Protein AF-A0A7J5Q6L2-F1 (afdb_monomer)

Secondary structure (DSSP, 8-st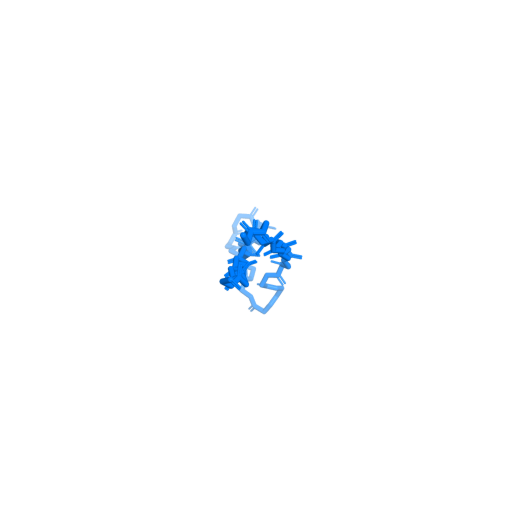ate):
---EEEEEEEE-TT---TTS---EEEEEEEE-

Solvent-accessible surface area (backbone atoms only — not comparable to full-atom values): 2160 Å² total; per-residue (Å²): 128,82,64,47,70,51,77,49,78,47,71,44,72,92,50,62,45,96,87,71,49,58,52,76,45,78,48,79,47,78,48,117

pLDDT: mean 89.0, std 10.14, range [58.72, 96.81]

Mean predicted aligned error: 5.05 Å

Structure (mmCIF, N/CA/C/O backbone):
data_AF-A0A7J5Q6L2-F1
#
_entry.id   AF-A0A7J5Q6L2-F1
#
loop_
_atom_site.group_PDB
_atom_site.id
_atom_site.type_symbol
_atom_site.label_atom_id
_atom_site.label_alt_id
_atom_site.label_comp_id
_atom_site.label_asym_id
_atom_site.label_entity_id
_atom_site.label_seq_id
_atom_site.pdbx_PDB_ins_code
_atom_site.Cartn_x
_atom_site.Cartn_y
_atom_site.Cartn_z
_atom_site.occupancy
_atom_site.B_iso_or_equiv
_atom_site.auth_seq_id
_atom_site.auth_comp_id
_atom_site.auth_asym_id
_atom_site.auth_atom_id
_atom_site.pdbx_PDB_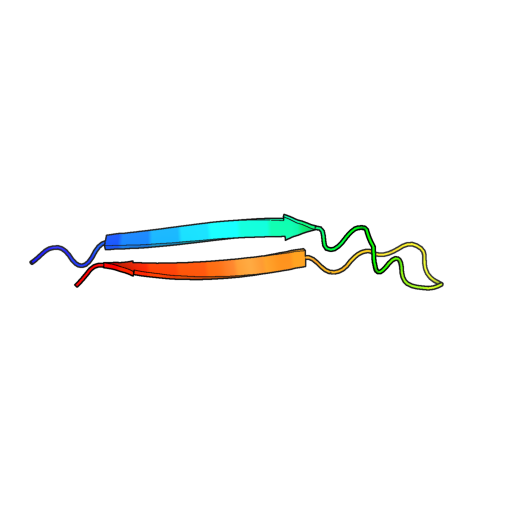model_num
ATOM 1 N N . MET A 1 1 ? -17.340 -3.090 21.944 1.00 63.62 1 MET A N 1
ATOM 2 C CA . MET A 1 1 ? -16.099 -3.390 21.201 1.00 63.62 1 MET A CA 1
ATOM 3 C C . MET A 1 1 ? -15.696 -2.139 20.455 1.00 63.62 1 MET A C 1
ATOM 5 O O . MET A 1 1 ? -16.534 -1.568 19.768 1.00 63.62 1 MET A O 1
ATOM 9 N N . LYS A 1 2 ? -14.473 -1.647 20.658 1.00 58.72 2 LYS A N 1
ATOM 10 C CA . LYS A 1 2 ? -13.936 -0.565 19.835 1.00 58.72 2 LYS A CA 1
ATOM 11 C C . LYS A 1 2 ? -13.306 -1.273 18.641 1.00 58.72 2 LYS A C 1
ATOM 13 O O . LYS A 1 2 ? -12.206 -1.783 18.794 1.00 58.72 2 LYS A O 1
ATOM 18 N N . SER A 1 3 ? -14.034 -1.392 17.529 1.00 64.50 3 SER A N 1
ATOM 19 C CA . SER A 1 3 ? -13.440 -1.951 16.313 1.00 64.50 3 SER A CA 1
ATOM 20 C C . SER A 1 3 ? -12.281 -1.038 15.924 1.00 64.50 3 SER A C 1
ATOM 22 O O . SER A 1 3 ? -12.475 0.157 15.677 1.00 64.50 3 SER A O 1
ATOM 24 N N . THR A 1 4 ? -11.064 -1.562 16.009 1.00 86.06 4 THR A N 1
ATOM 25 C CA . THR A 1 4 ? -9.860 -0.842 15.605 1.00 86.06 4 THR A CA 1
ATOM 26 C C . THR A 1 4 ? -9.530 -1.242 14.186 1.00 86.06 4 THR A C 1
ATOM 28 O O . THR A 1 4 ? -9.696 -2.391 13.805 1.00 86.06 4 THR A O 1
ATOM 31 N N . PHE A 1 5 ? -9.066 -0.302 13.375 1.00 88.19 5 PHE A N 1
ATOM 32 C CA . PHE A 1 5 ? -8.506 -0.639 12.077 1.00 88.19 5 PHE A CA 1
ATOM 33 C C . PHE A 1 5 ? -7.107 -0.050 11.960 1.00 88.19 5 PHE A C 1
ATOM 35 O O . PHE A 1 5 ? -6.818 1.023 12.493 1.00 88.19 5 PHE A O 1
ATOM 42 N N . SER A 1 6 ? -6.231 -0.766 11.263 1.00 88.38 6 SER A N 1
ATOM 43 C CA . SER A 1 6 ? -4.893 -0.306 10.911 1.00 88.38 6 SER A CA 1
ATOM 44 C C . SER A 1 6 ? -4.765 -0.212 9.397 1.00 88.38 6 SER A C 1
ATOM 46 O O . SER A 1 6 ? -5.310 -1.031 8.654 1.00 88.38 6 SER A O 1
ATOM 48 N N . VAL A 1 7 ? -4.058 0.816 8.929 1.00 90.88 7 VAL A N 1
ATOM 49 C CA . VAL A 1 7 ? -3.793 1.030 7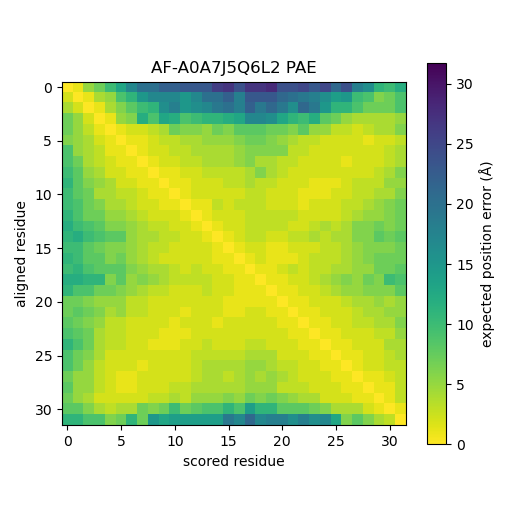.505 1.00 90.88 7 VAL A CA 1
ATOM 50 C C . VAL A 1 7 ? -2.291 1.097 7.289 1.00 90.88 7 VAL A C 1
ATOM 52 O O . VAL A 1 7 ? -1.596 1.854 7.963 1.00 90.88 7 VAL A O 1
ATOM 55 N N . ILE A 1 8 ? -1.790 0.311 6.339 1.00 93.31 8 ILE A N 1
ATOM 56 C CA . ILE A 1 8 ? -0.385 0.304 5.928 1.00 93.31 8 ILE A CA 1
ATOM 57 C C . ILE A 1 8 ? -0.315 0.677 4.452 1.00 93.31 8 ILE A C 1
ATOM 59 O O . ILE A 1 8 ? -0.996 0.069 3.626 1.00 93.31 8 ILE A O 1
ATOM 63 N N . TYR A 1 9 ? 0.553 1.630 4.122 1.00 94.06 9 TYR A N 1
ATOM 64 C CA . TYR A 1 9 ? 0.874 1.992 2.745 1.00 94.06 9 TYR A CA 1
ATOM 65 C C . TYR A 1 9 ? 2.279 1.514 2.384 1.00 94.06 9 TYR A C 1
ATOM 67 O O . TYR A 1 9 ? 3.216 1.685 3.163 1.00 94.06 9 TYR A O 1
ATOM 75 N N . TYR A 1 10 ? 2.445 0.940 1.193 1.00 93.06 10 TYR A N 1
ATOM 76 C CA . TYR A 1 10 ? 3.759 0.588 0.654 1.00 93.06 10 TYR A CA 1
ATOM 77 C C . TYR A 1 10 ? 3.841 0.837 -0.852 1.00 93.06 10 TYR A C 1
ATOM 79 O O . TYR A 1 10 ? 2.853 0.750 -1.576 1.00 93.06 10 TYR A O 1
ATOM 87 N N . LEU A 1 11 ? 5.043 1.142 -1.340 1.00 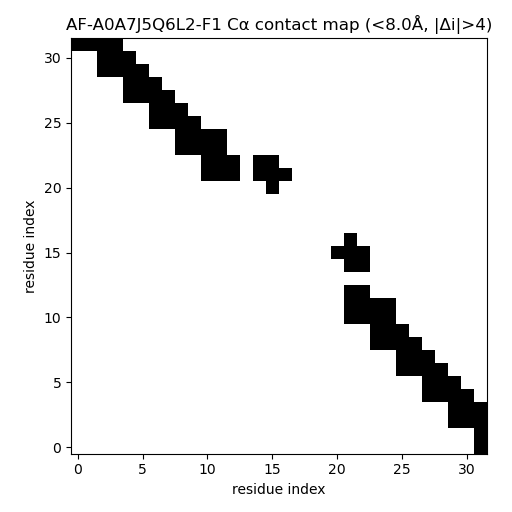95.12 11 LEU A N 1
ATOM 88 C CA . LEU A 1 11 ? 5.297 1.313 -2.770 1.00 95.12 11 LEU A CA 1
ATOM 89 C C . LEU A 1 11 ? 5.599 -0.037 -3.415 1.00 95.12 11 LEU A C 1
ATOM 91 O O . LEU A 1 11 ? 6.512 -0.745 -2.982 1.00 95.12 11 LE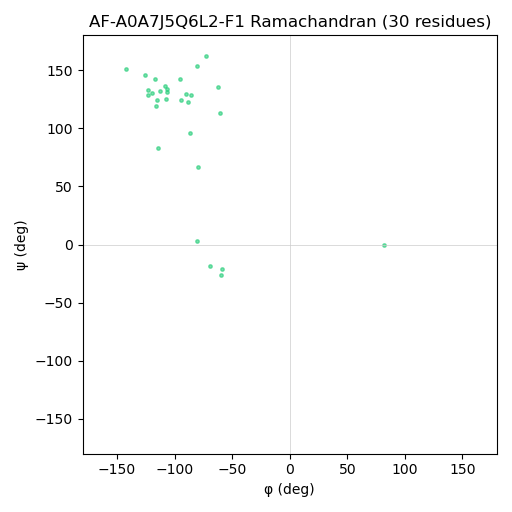U A O 1
ATOM 95 N N . LYS A 1 12 ? 4.909 -0.369 -4.508 1.00 94.31 12 LYS A N 1
ATOM 96 C CA . LYS A 1 12 ? 5.219 -1.558 -5.313 1.00 94.31 12 LYS A CA 1
ATOM 97 C C . LYS A 1 12 ? 6.407 -1.279 -6.239 1.00 94.31 12 LYS A C 1
ATOM 99 O O . LYS A 1 12 ? 6.262 -1.246 -7.455 1.00 94.31 12 LYS A O 1
ATOM 104 N N . ARG A 1 13 ? 7.596 -1.084 -5.659 1.00 91.56 13 ARG A N 1
ATOM 105 C CA . ARG A 1 13 ? 8.827 -0.662 -6.366 1.00 91.56 13 ARG A CA 1
ATOM 106 C C . ARG A 1 13 ? 9.286 -1.601 -7.486 1.00 91.56 13 ARG A C 1
ATOM 108 O O . ARG A 1 13 ? 10.009 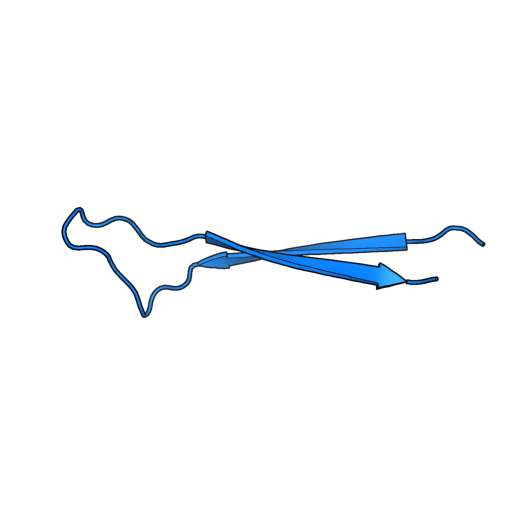-1.166 -8.367 1.00 91.56 13 ARG A O 1
ATOM 115 N N . GLN A 1 14 ? 8.853 -2.861 -7.476 1.00 92.44 14 GLN A N 1
ATOM 116 C CA . GLN A 1 14 ? 9.097 -3.804 -8.575 1.00 92.44 14 GLN A CA 1
ATOM 117 C C . GLN A 1 14 ? 8.327 -3.447 -9.858 1.00 92.44 14 GLN A C 1
ATOM 119 O O . GLN A 1 14 ? 8.672 -3.926 -10.931 1.00 92.44 14 GLN A O 1
ATOM 124 N N . VAL A 1 15 ? 7.279 -2.624 -9.757 1.00 91.00 15 VAL A N 1
ATOM 125 C CA . VAL A 1 15 ? 6.467 -2.170 -10.888 1.00 91.00 15 VAL A CA 1
ATOM 126 C C . VAL A 1 15 ? 6.661 -0.668 -11.035 1.00 91.00 15 VAL A C 1
ATOM 128 O O . VAL A 1 15 ? 5.864 0.129 -10.545 1.00 91.00 15 VAL A O 1
ATOM 131 N N . VAL A 1 16 ? 7.744 -0.284 -11.704 1.00 94.25 16 VAL A N 1
ATOM 132 C CA . VAL A 1 16 ? 7.939 1.095 -12.160 1.00 94.25 16 VAL A CA 1
ATOM 133 C C . VAL A 1 16 ? 7.294 1.217 -13.536 1.00 94.25 16 VAL A C 1
ATOM 135 O O . VAL A 1 16 ? 7.600 0.445 -14.447 1.00 94.25 16 VAL A O 1
ATOM 138 N N . LYS A 1 17 ? 6.350 2.146 -13.683 1.00 93.50 17 LYS A N 1
ATOM 139 C CA . LY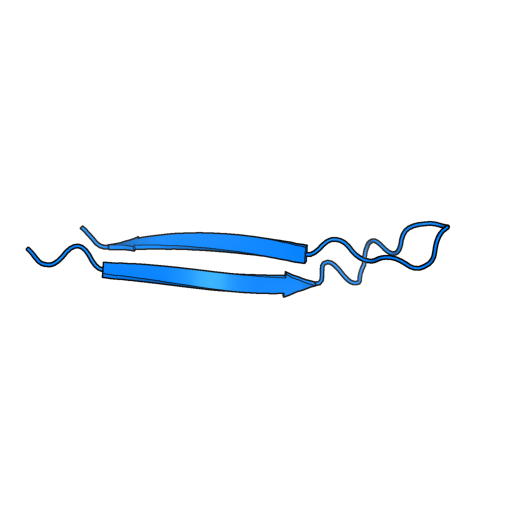S A 1 17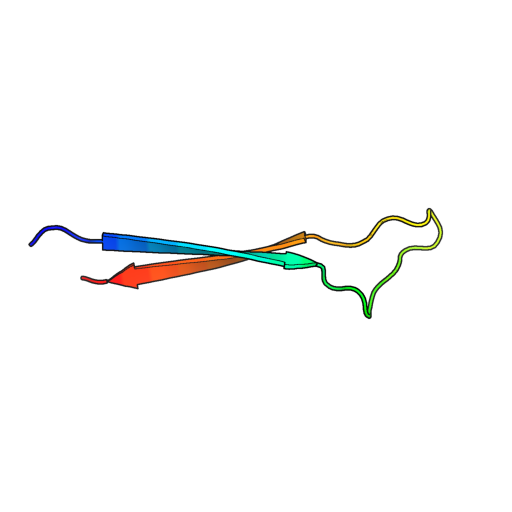 ? 5.713 2.429 -14.972 1.00 93.50 17 LYS A CA 1
ATOM 140 C C . LYS A 1 17 ? 6.691 3.168 -15.890 1.00 93.50 17 LYS A C 1
ATOM 142 O O . LYS A 1 17 ? 7.670 3.755 -15.438 1.00 93.50 17 LYS A O 1
ATOM 147 N N . LYS A 1 18 ? 6.409 3.175 -17.197 1.00 94.69 18 LYS A N 1
ATOM 148 C CA . LYS A 1 18 ? 7.251 3.858 -18.201 1.00 94.69 18 LYS A CA 1
ATOM 149 C C . LYS A 1 18 ? 7.391 5.366 -17.957 1.00 94.69 18 LYS A C 1
ATOM 151 O O . LYS A 1 18 ? 8.385 5.949 -18.363 1.00 94.69 18 LYS A O 1
ATOM 156 N N . ASP A 1 19 ? 6.411 5.971 -17.296 1.00 94.94 19 ASP A N 1
ATOM 157 C CA . ASP A 1 19 ? 6.410 7.382 -16.894 1.00 94.94 19 ASP A CA 1
ATOM 158 C C . ASP A 1 19 ? 7.215 7.656 -15.605 1.00 94.94 19 ASP A C 1
ATOM 160 O O . ASP A 1 19 ? 7.233 8.781 -15.116 1.00 94.94 19 ASP A O 1
ATOM 164 N N . GLY A 1 20 ? 7.870 6.637 -15.033 1.00 93.12 20 GLY A N 1
ATOM 165 C CA . GLY A 1 20 ? 8.648 6.742 -13.797 1.00 93.12 20 GLY A CA 1
ATOM 166 C C . GLY A 1 20 ? 7.816 6.679 -12.514 1.00 93.12 20 GLY A C 1
ATOM 167 O O . GLY A 1 20 ? 8.381 6.712 -11.420 1.00 93.12 20 GLY A O 1
ATOM 168 N N . THR A 1 21 ? 6.490 6.552 -12.604 1.00 96.06 21 THR A N 1
ATOM 169 C CA . THR A 1 21 ? 5.630 6.442 -11.421 1.00 96.06 21 THR A CA 1
ATOM 170 C C . THR A 1 21 ? 5.610 5.022 -10.857 1.00 96.06 21 THR A C 1
ATOM 172 O O . THR A 1 21 ? 5.809 4.029 -11.562 1.00 96.06 21 THR A O 1
ATOM 175 N N . VAL A 1 22 ? 5.339 4.917 -9.555 1.00 96.81 22 VAL A N 1
ATOM 176 C CA . VAL A 1 22 ? 5.246 3.641 -8.838 1.00 96.81 22 VAL A CA 1
ATOM 177 C C . VAL A 1 22 ? 3.872 3.545 -8.173 1.00 96.81 22 VAL A C 1
ATOM 179 O O . VAL A 1 22 ? 3.453 4.501 -7.519 1.00 96.81 22 VAL A O 1
ATOM 182 N N . PRO A 1 23 ? 3.152 2.419 -8.298 1.00 94.62 23 PRO A N 1
ATOM 183 C CA . PRO A 1 23 ? 1.896 2.222 -7.588 1.00 94.62 23 PRO A CA 1
ATOM 184 C C . PRO A 1 23 ? 2.091 2.244 -6.065 1.00 94.62 23 PRO A C 1
ATOM 186 O O . PRO A 1 23 ? 2.992 1.584 -5.534 1.00 94.62 23 PRO A O 1
ATOM 189 N N . VAL A 1 24 ? 1.205 2.954 -5.367 1.00 95.56 24 VAL A N 1
ATOM 190 C CA . VAL A 1 24 ? 1.041 2.863 -3.911 1.00 95.56 24 VAL A CA 1
ATOM 191 C C . VAL A 1 24 ? -0.003 1.788 -3.624 1.00 95.56 24 VAL A C 1
ATOM 193 O O . VAL A 1 24 ? -1.092 1.807 -4.192 1.00 95.56 24 VAL A O 1
ATOM 196 N N . MET A 1 25 ? 0.323 0.861 -2.735 1.00 95.50 25 MET A N 1
ATOM 197 C CA . MET A 1 25 ? -0.576 -0.185 -2.266 1.00 95.50 25 MET A CA 1
ATOM 198 C C . MET A 1 25 ? -1.010 0.134 -0.838 1.00 95.50 25 MET A C 1
ATOM 200 O O . MET A 1 25 ? -0.166 0.417 0.011 1.00 95.50 25 MET A O 1
ATOM 204 N N . GLY A 1 26 ? -2.313 0.070 -0.572 1.00 95.00 26 GLY A N 1
ATOM 205 C CA . GLY A 1 26 ? -2.880 0.181 0.770 1.00 95.00 26 GLY A CA 1
ATOM 206 C C . GLY A 1 26 ? -3.368 -1.178 1.264 1.00 95.00 26 GLY A C 1
ATOM 207 O O . GLY A 1 26 ? -4.052 -1.891 0.530 1.00 95.00 26 GLY A O 1
ATOM 208 N N . ARG A 1 27 ? -3.033 -1.540 2.503 1.00 94.00 27 ARG A N 1
ATOM 209 C CA . ARG A 1 27 ? -3.623 -2.676 3.219 1.00 94.00 27 ARG A CA 1
ATOM 210 C C . ARG A 1 27 ? -4.393 -2.147 4.420 1.00 94.00 27 ARG A C 1
ATOM 212 O O . ARG A 1 27 ? -3.811 -1.458 5.252 1.00 94.00 27 ARG A O 1
ATOM 219 N N . ILE A 1 28 ? -5.672 -2.497 4.499 1.00 93.31 28 ILE A N 1
ATOM 220 C CA . ILE A 1 28 ? -6.556 -2.171 5.620 1.00 93.31 28 ILE A CA 1
ATOM 221 C C . ILE A 1 28 ? -6.791 -3.462 6.402 1.00 93.31 28 ILE A C 1
ATOM 223 O O . ILE A 1 28 ? -7.199 -4.468 5.821 1.00 93.31 28 ILE A O 1
ATOM 227 N N . THR A 1 29 ? -6.519 -3.434 7.700 1.00 92.62 29 THR A N 1
ATOM 228 C CA . THR A 1 29 ? -6.850 -4.513 8.636 1.00 92.62 29 THR A CA 1
ATOM 229 C C . THR A 1 29 ? -7.916 -3.987 9.580 1.00 92.62 29 THR A C 1
ATOM 231 O O . THR A 1 29 ? -7.761 -2.885 10.098 1.00 92.62 29 THR A O 1
ATOM 234 N N . VAL A 1 30 ? -8.985 -4.748 9.786 1.00 90.44 30 VAL A N 1
ATOM 235 C CA . VAL A 1 30 ? -10.072 -4.409 10.708 1.00 90.44 30 VAL A CA 1
ATOM 236 C C . VAL A 1 30 ? -10.083 -5.461 11.8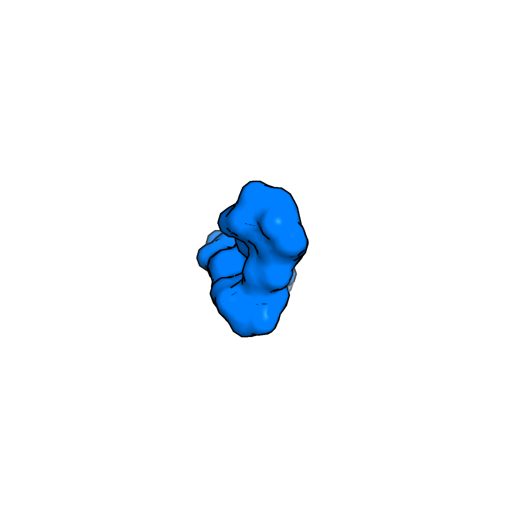09 1.00 90.44 30 VAL A C 1
ATOM 238 O O . VAL A 1 30 ? -10.258 -6.643 11.520 1.00 90.44 30 VAL A O 1
ATOM 241 N N . ASP A 1 31 ? -9.889 -5.022 13.045 1.00 80.25 31 ASP A N 1
ATOM 242 C CA . ASP A 1 31 ? -10.013 -5.827 14.252 1.00 80.25 31 ASP A CA 1
ATOM 243 C C . ASP A 1 31 ? -11.439 -5.632 14.801 1.00 80.25 31 ASP A C 1
ATOM 245 O O . ASP A 1 31 ? -11.916 -4.499 14.965 1.00 80.25 31 ASP A O 1
ATOM 249 N N . GLY A 1 32 ? -12.152 -6.745 14.984 1.00 68.19 32 GLY A N 1
ATOM 250 C CA . GLY A 1 32 ? -13.551 -6.792 15.434 1.00 68.19 32 GLY A CA 1
ATOM 251 C C . GLY A 1 32 ? -13.717 -6.552 16.926 1.00 68.19 32 GLY A C 1
ATOM 252 O O . GLY A 1 32 ? -12.887 -7.080 17.698 1.00 68.19 32 GLY A O 1
#

Radius of gyration: 14.11 Å; Cα contacts (8 Å, |Δi|>4): 45; chains: 1; bounding box: 25×14×39 Å

Organism: NCBI:txid371601

Nearest PDB structures (foldseek):
  3otc-assembly1_A-2  TM=3.548E-01  e=6.103E+00  Homo sapiens
  8rj8-assembly1_C  TM=3.123E-01  e=6.103E+00  Bacillus cereus

Foldseek 3Di:
DPWDKDKDKDWPVVDQDPVRDTDIDIDMDIHD

Sequence (32 aa):
MKSTFSVIYYLKRQVVKKDGTVPVMGRITVDG